Protein AF-A0A2N1P6U1-F1 (afdb_monomer)

Mean predicted aligned error: 7.04 Å

Structure (mmCIF, N/CA/C/O backbone):
data_AF-A0A2N1P6U1-F1
#
_entry.id   AF-A0A2N1P6U1-F1
#
loop_
_atom_site.group_PDB
_atom_site.id
_atom_site.type_symbol
_atom_site.label_atom_id
_atom_site.label_alt_id
_atom_site.label_comp_id
_atom_site.label_asym_id
_atom_site.label_entity_id
_atom_site.label_seq_id
_atom_site.pdbx_PDB_ins_code
_atom_site.Cartn_x
_atom_site.Cartn_y
_atom_site.Cartn_z
_atom_site.occupancy
_atom_site.B_iso_or_equiv
_atom_site.auth_seq_id
_atom_site.auth_comp_id
_atom_site.auth_asym_id
_atom_site.auth_atom_id
_atom_site.pdbx_PDB_model_num
ATOM 1 N N . MET A 1 1 ? -4.885 42.479 1.411 1.00 59.59 1 MET A N 1
ATOM 2 C CA . MET A 1 1 ? -5.568 41.337 0.790 1.00 59.59 1 MET A CA 1
ATOM 3 C C . MET A 1 1 ? -5.624 41.616 -0.694 1.00 59.59 1 MET A C 1
ATOM 5 O O . MET A 1 1 ? -6.176 42.648 -1.066 1.00 59.59 1 MET A O 1
ATOM 9 N N . ASN A 1 2 ? -4.927 40.818 -1.497 1.00 79.81 2 ASN A N 1
ATOM 10 C CA . ASN A 1 2 ? -4.904 41.009 -2.949 1.00 79.81 2 ASN A CA 1
ATOM 11 C C . ASN A 1 2 ? -6.127 40.335 -3.601 1.00 79.81 2 ASN A C 1
ATOM 13 O O . ASN A 1 2 ? -6.896 39.638 -2.936 1.00 79.81 2 ASN A O 1
ATOM 17 N N . ASP A 1 3 ? -6.327 40.580 -4.893 1.00 83.19 3 ASP A N 1
ATOM 18 C CA . ASP A 1 3 ? -7.474 40.043 -5.634 1.00 83.19 3 ASP A CA 1
ATOM 19 C C . ASP A 1 3 ? -7.452 38.503 -5.672 1.00 83.19 3 ASP A C 1
ATOM 21 O O . ASP A 1 3 ? -8.485 37.873 -5.452 1.00 83.19 3 ASP A O 1
ATOM 25 N N . ASP A 1 4 ? -6.261 37.904 -5.770 1.00 78.56 4 ASP A N 1
ATOM 26 C CA . ASP A 1 4 ? -6.061 36.448 -5.762 1.00 78.56 4 ASP A CA 1
ATOM 27 C C . ASP A 1 4 ? -6.477 35.767 -4.439 1.00 78.56 4 ASP A C 1
ATOM 29 O O . ASP A 1 4 ? -6.956 34.630 -4.437 1.00 78.56 4 ASP A O 1
ATOM 33 N N . GLU A 1 5 ? -6.286 36.428 -3.292 1.00 78.12 5 GLU A N 1
ATOM 34 C CA . GLU A 1 5 ? -6.712 35.926 -1.979 1.00 78.12 5 GLU A CA 1
ATOM 35 C C . GLU A 1 5 ? -8.238 35.914 -1.855 1.00 78.12 5 GLU A C 1
ATOM 37 O O . GLU A 1 5 ? -8.798 34.929 -1.365 1.00 78.12 5 GLU A O 1
ATOM 42 N N . ARG A 1 6 ? -8.914 36.956 -2.362 1.00 83.25 6 ARG A N 1
ATOM 43 C CA . ARG A 1 6 ? -10.385 37.016 -2.383 1.00 83.25 6 ARG A CA 1
ATOM 44 C C . ARG A 1 6 ? -10.985 35.935 -3.265 1.00 83.25 6 ARG A C 1
ATOM 46 O O . ARG A 1 6 ? -11.934 35.280 -2.842 1.00 83.25 6 ARG A O 1
ATOM 53 N N . ASP A 1 7 ? -10.426 35.715 -4.450 1.00 83.31 7 ASP A N 1
ATOM 54 C CA . ASP A 1 7 ? -10.941 34.707 -5.379 1.00 83.31 7 ASP A CA 1
ATOM 55 C C . ASP A 1 7 ? -10.784 33.286 -4.814 1.00 83.31 7 ASP A C 1
ATOM 57 O O . ASP A 1 7 ? -11.674 32.444 -4.964 1.00 83.31 7 ASP A O 1
ATOM 61 N N . ARG A 1 8 ? -9.696 33.020 -4.074 1.00 77.38 8 ARG A N 1
ATOM 62 C CA . ARG A 1 8 ? -9.496 31.746 -3.362 1.00 77.38 8 ARG A CA 1
ATOM 63 C C . ARG A 1 8 ? -10.457 31.552 -2.192 1.00 77.38 8 ARG A C 1
ATOM 65 O O . ARG A 1 8 ? -10.938 30.433 -2.000 1.00 77.38 8 ARG A O 1
ATOM 72 N N . GLU A 1 9 ? -10.737 32.591 -1.407 1.00 81.31 9 GLU A N 1
ATOM 73 C CA . GLU A 1 9 ? -11.749 32.525 -0.343 1.00 81.31 9 GLU A CA 1
ATOM 74 C C . GLU A 1 9 ? -13.156 32.334 -0.910 1.00 81.31 9 GLU A C 1
ATOM 76 O O . GLU A 1 9 ? -13.900 31.481 -0.420 1.00 81.31 9 GLU A O 1
ATOM 81 N N . LEU A 1 10 ? -13.497 33.053 -1.983 1.00 82.94 10 LEU A N 1
ATOM 82 C CA . LEU A 1 10 ? -14.782 32.924 -2.659 1.00 82.94 10 LEU A CA 1
ATOM 83 C C . LEU A 1 10 ? -14.963 31.501 -3.201 1.00 82.94 10 LEU A C 1
ATOM 85 O O . LEU A 1 10 ? -15.966 30.857 -2.897 1.00 82.94 10 LEU A O 1
ATOM 89 N N . ALA A 1 11 ? -13.959 30.954 -3.893 1.00 78.25 11 ALA A N 1
ATOM 90 C CA . ALA A 1 11 ? -13.980 29.573 -4.372 1.00 78.25 11 ALA A CA 1
ATOM 91 C C . ALA A 1 11 ? -14.123 28.553 -3.227 1.00 78.25 11 ALA A C 1
ATOM 93 O O . ALA A 1 11 ? -14.931 27.630 -3.325 1.00 78.25 11 ALA A O 1
ATOM 94 N N . ARG A 1 12 ? -13.402 28.734 -2.110 1.00 78.62 12 ARG A N 1
ATOM 95 C CA . ARG A 1 12 ? -13.538 27.874 -0.920 1.00 78.62 12 ARG A CA 1
ATOM 96 C C . ARG A 1 12 ? -14.925 27.952 -0.286 1.00 78.62 12 ARG A C 1
ATOM 98 O O . ARG A 1 12 ? -15.435 26.927 0.154 1.00 78.62 12 ARG A O 1
ATOM 105 N N . SER A 1 13 ? -15.532 29.135 -0.226 1.00 81.19 13 SER A N 1
ATOM 106 C CA . SER A 1 13 ? -16.878 29.305 0.336 1.00 81.19 13 SER A CA 1
ATOM 107 C C . SER A 1 13 ? -17.972 28.687 -0.541 1.00 81.19 13 SER A C 1
ATOM 109 O O . SER A 1 13 ? -18.945 28.159 -0.012 1.00 81.19 13 SER A O 1
ATOM 111 N N . LEU A 1 14 ? -17.793 28.70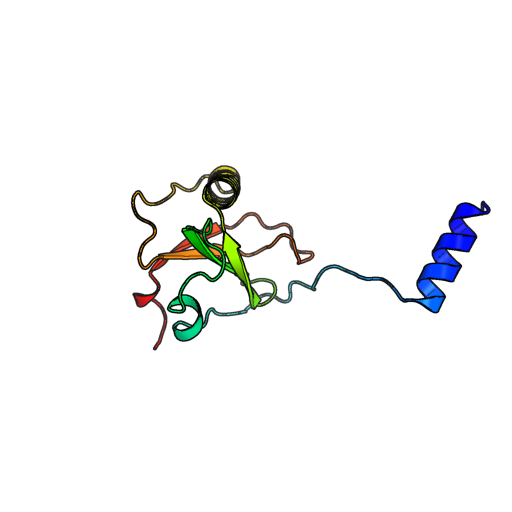8 -1.867 1.00 83.12 14 LEU A N 1
ATOM 112 C CA . LEU A 1 14 ? -18.771 28.194 -2.827 1.00 83.12 14 LEU A CA 1
ATOM 113 C C . LEU A 1 14 ? -18.661 26.681 -3.039 1.00 83.12 14 LEU A C 1
ATOM 115 O O . LEU A 1 14 ? -19.679 26.009 -3.186 1.00 83.12 14 LEU A O 1
ATOM 119 N N . PHE A 1 15 ? -17.440 26.140 -3.055 1.00 81.12 15 PHE A N 1
ATOM 120 C CA . PHE A 1 15 ? -17.184 24.743 -3.430 1.00 81.12 15 PHE A CA 1
ATOM 121 C C . PHE A 1 15 ? -16.624 23.885 -2.289 1.00 81.12 15 PHE A C 1
ATOM 123 O O . PHE A 1 15 ? -16.421 22.682 -2.456 1.00 81.12 15 PHE A O 1
ATOM 130 N N . GLY A 1 16 ? -16.373 24.480 -1.122 1.00 74.44 16 GLY A N 1
ATOM 131 C CA . GLY A 1 16 ? -15.651 23.827 -0.038 1.00 74.44 16 GLY A CA 1
ATOM 132 C C . GLY A 1 16 ? -14.163 23.655 -0.357 1.00 74.44 16 GLY A C 1
ATOM 133 O O . GLY A 1 16 ? -13.607 24.245 -1.284 1.00 74.44 16 GLY A O 1
ATOM 134 N N . SER A 1 17 ? -13.484 22.831 0.437 1.00 72.38 17 SER A N 1
ATOM 135 C CA . SER A 1 17 ? -12.089 22.460 0.197 1.00 72.38 17 SER A CA 1
ATOM 136 C C . SER A 1 17 ? -11.950 20.946 0.139 1.00 72.38 17 SER A C 1
ATOM 138 O O . SER A 1 17 ? -12.316 20.266 1.098 1.00 72.38 17 SER A O 1
ATOM 140 N N . VAL A 1 18 ? -11.361 20.419 -0.937 1.00 68.75 18 VAL A N 1
ATOM 141 C CA . VAL A 1 18 ? -10.951 19.011 -0.996 1.00 68.75 18 VAL A CA 1
ATOM 142 C C . VAL A 1 18 ? -9.673 18.851 -0.173 1.00 68.75 18 VAL A C 1
ATOM 144 O O . VAL A 1 18 ? -8.574 19.177 -0.621 1.00 68.75 18 VAL A O 1
ATOM 147 N N . GLY A 1 19 ? -9.832 18.423 1.078 1.00 73.88 19 GLY A N 1
ATOM 148 C CA . GLY A 1 19 ? -8.725 18.00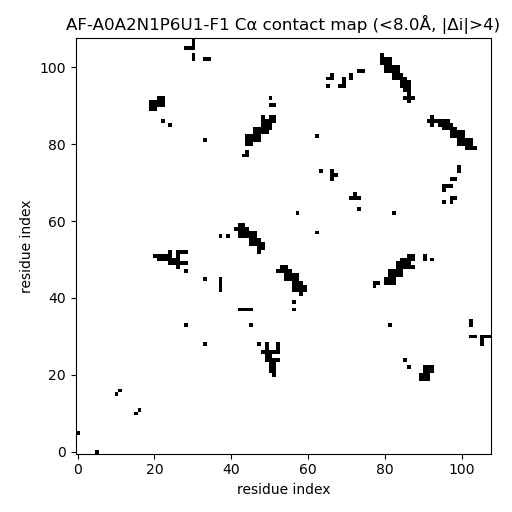7 1.934 1.00 73.88 19 GLY A CA 1
ATOM 149 C C . GLY A 1 19 ? -8.317 16.562 1.655 1.00 73.88 19 GLY A C 1
ATOM 150 O O . GLY A 1 19 ? -9.080 15.785 1.083 1.00 73.88 19 GLY A O 1
ATOM 151 N N . LYS A 1 20 ? -7.113 16.184 2.091 1.00 82.75 20 LYS A N 1
ATOM 152 C CA . LYS A 1 20 ? -6.743 14.768 2.175 1.00 82.75 20 LYS A CA 1
ATOM 153 C C . LYS A 1 20 ? -7.642 14.042 3.177 1.00 82.75 20 LYS A C 1
ATOM 155 O O . LYS A 1 20 ? -8.155 14.659 4.111 1.00 82.75 20 LYS A O 1
ATOM 160 N N . ALA A 1 21 ? -7.791 12.730 3.006 1.00 84.31 21 ALA A N 1
ATOM 161 C CA . ALA A 1 21 ? -8.460 11.900 3.996 1.00 84.31 21 ALA A CA 1
ATOM 162 C C . ALA A 1 21 ? -7.726 12.005 5.340 1.00 84.31 21 ALA A C 1
ATOM 164 O O . ALA A 1 21 ? -6.495 11.967 5.392 1.00 84.31 21 ALA A O 1
ATOM 165 N N . LYS A 1 22 ? -8.480 12.124 6.431 1.00 85.94 22 LYS A N 1
ATOM 166 C CA . LYS A 1 22 ? -7.893 12.147 7.767 1.00 85.94 22 LYS A CA 1
ATOM 167 C C . LYS A 1 22 ? -7.393 10.750 8.125 1.00 85.94 22 LYS A C 1
ATOM 169 O O . LYS A 1 22 ? -8.164 9.793 8.072 1.00 85.94 22 LYS A O 1
ATOM 174 N N . ALA A 1 23 ? -6.127 10.630 8.505 1.00 89.12 23 ALA A N 1
ATOM 175 C CA . ALA A 1 23 ? -5.591 9.404 9.070 1.00 89.12 23 ALA A CA 1
ATOM 176 C C . ALA A 1 23 ? -6.048 9.279 10.532 1.00 89.12 23 ALA A C 1
ATOM 178 O O . ALA A 1 23 ? -5.534 9.952 11.422 1.00 89.12 23 ALA A O 1
ATOM 179 N N . THR A 1 24 ? -7.063 8.453 10.778 1.00 90.62 24 THR A N 1
ATOM 180 C CA . THR A 1 24 ? -7.586 8.184 12.125 1.00 90.62 24 THR A CA 1
ATOM 181 C C . THR A 1 24 ? -6.823 7.075 12.846 1.00 90.62 24 THR A C 1
ATOM 183 O O . THR A 1 24 ? -6.954 6.959 14.060 1.00 90.62 24 THR A O 1
ATOM 186 N N . GLY A 1 25 ? -6.037 6.280 12.113 1.00 89.69 25 GLY A N 1
ATOM 187 C CA . GLY A 1 25 ? -5.329 5.116 12.640 1.00 89.69 25 GLY A CA 1
ATOM 188 C C . GLY A 1 25 ? -6.265 3.958 12.998 1.00 89.69 25 GLY A C 1
ATOM 189 O O . GLY A 1 25 ? -7.490 4.085 12.947 1.00 89.69 25 GLY A O 1
ATOM 190 N N . GLY A 1 26 ? -5.666 2.821 13.362 1.00 86.50 26 GLY A N 1
ATOM 191 C CA . GLY A 1 26 ? -6.379 1.654 13.893 1.00 86.50 26 GLY A CA 1
ATOM 192 C C . GLY A 1 26 ? -7.191 0.855 12.872 1.00 86.50 26 GLY A C 1
ATOM 193 O O . GLY A 1 26 ? -7.952 -0.025 13.268 1.00 86.50 26 GLY A O 1
ATOM 194 N N . HIS A 1 27 ? -7.046 1.135 11.575 1.00 94.19 27 HIS A N 1
ATOM 195 C CA . HIS A 1 27 ? -7.691 0.331 10.539 1.00 94.19 27 HIS A CA 1
ATOM 196 C C . HIS A 1 27 ? -6.947 -0.990 10.352 1.00 94.19 27 HIS A C 1
ATOM 198 O O . HIS A 1 27 ? -5.717 -1.024 10.376 1.00 94.19 27 HIS A O 1
ATOM 204 N N . VAL A 1 28 ? -7.700 -2.068 10.135 1.00 94.62 28 VAL A N 1
ATOM 205 C CA . VAL A 1 28 ? -7.180 -3.431 9.955 1.00 94.62 28 VAL A CA 1
ATOM 206 C C . VAL A 1 28 ? -7.549 -3.917 8.552 1.00 94.62 28 VAL A C 1
ATOM 208 O O . VAL A 1 28 ? -8.673 -3.653 8.107 1.00 94.62 28 VAL A O 1
ATOM 211 N N . PRO A 1 29 ? -6.632 -4.585 7.832 1.00 95.69 29 PRO A N 1
ATOM 212 C CA . PRO A 1 29 ? -6.938 -5.102 6.511 1.00 95.69 29 PRO A CA 1
ATOM 213 C C . PRO A 1 29 ? -7.915 -6.283 6.575 1.00 95.69 29 PRO A C 1
ATOM 215 O O . PRO A 1 29 ? -7.909 -7.085 7.504 1.00 95.69 29 PRO A O 1
ATOM 218 N N . ASP A 1 30 ? -8.732 -6.397 5.539 1.00 95.44 30 ASP A N 1
ATOM 219 C CA . ASP A 1 30 ? -9.674 -7.472 5.276 1.00 95.44 30 ASP A CA 1
ATOM 220 C C . ASP A 1 30 ? -9.009 -8.447 4.305 1.00 95.44 30 ASP A C 1
ATOM 222 O O . ASP A 1 30 ? -8.667 -8.092 3.169 1.00 95.44 30 ASP A O 1
ATOM 226 N N . ARG A 1 31 ? -8.843 -9.689 4.764 1.00 96.00 31 ARG A N 1
ATOM 227 C CA . ARG A 1 31 ? -8.225 -10.768 3.997 1.00 96.00 31 ARG A CA 1
ATOM 228 C C . ARG A 1 31 ? -8.911 -10.979 2.648 1.00 96.00 31 ARG A C 1
ATOM 230 O O . ARG A 1 31 ? -8.229 -11.139 1.639 1.00 96.00 31 ARG A O 1
ATOM 237 N N . ASN A 1 32 ? -10.242 -10.935 2.601 1.00 95.31 32 ASN A N 1
ATOM 238 C CA . ASN A 1 32 ? -10.993 -11.218 1.378 1.00 95.31 32 ASN A CA 1
ATOM 239 C C . ASN A 1 32 ? -10.779 -10.147 0.309 1.00 95.31 32 ASN A C 1
ATOM 241 O O . ASN A 1 32 ? -10.791 -10.470 -0.875 1.00 95.31 32 ASN A O 1
ATOM 245 N N . LYS A 1 33 ? -10.538 -8.893 0.710 1.00 95.12 33 LYS A N 1
ATOM 246 C CA . LYS A 1 33 ? -10.204 -7.809 -0.226 1.00 95.12 33 LYS A CA 1
ATOM 247 C C . LYS A 1 33 ? -8.808 -7.971 -0.811 1.00 95.12 33 LYS A C 1
ATOM 249 O O . LYS A 1 33 ? -8.626 -7.768 -2.002 1.00 95.12 33 LYS A O 1
ATOM 254 N N . LEU A 1 34 ? -7.837 -8.376 0.004 1.00 96.56 34 LEU A N 1
ATOM 255 C CA . LEU A 1 34 ? -6.458 -8.579 -0.451 1.00 96.56 34 LEU A CA 1
ATOM 256 C C . LEU A 1 34 ? -6.293 -9.805 -1.358 1.00 96.56 34 LEU A C 1
ATOM 258 O O . LEU A 1 34 ? -5.350 -9.857 -2.139 1.00 96.56 34 LEU A O 1
ATOM 262 N N . LEU A 1 35 ? -7.205 -10.775 -1.270 1.00 95.62 35 LEU A N 1
ATOM 263 C CA . LEU A 1 35 ? -7.252 -11.929 -2.171 1.00 95.62 35 LEU A CA 1
ATOM 264 C C . LEU A 1 35 ? -7.886 -11.617 -3.532 1.00 95.62 35 LEU A C 1
ATOM 266 O O . LEU A 1 35 ? -7.845 -12.463 -4.427 1.00 95.62 35 LEU A O 1
ATOM 270 N N . GLN A 1 36 ? -8.495 -10.440 -3.704 1.00 95.75 36 GLN A N 1
ATOM 271 C CA . GLN A 1 36 ? -9.036 -10.056 -5.002 1.00 95.75 36 GLN A CA 1
ATOM 272 C C . GLN A 1 36 ? -7.897 -9.845 -6.009 1.00 95.75 36 GLN A C 1
ATOM 274 O O . GLN A 1 36 ? -6.826 -9.358 -5.633 1.00 95.75 36 GLN A O 1
ATOM 279 N N . PRO A 1 37 ? -8.104 -10.189 -7.291 1.00 95.50 37 PRO A N 1
ATOM 280 C CA . PRO A 1 37 ? -7.136 -9.882 -8.333 1.00 95.50 37 PRO A CA 1
ATOM 281 C C . PRO A 1 37 ? -6.840 -8.384 -8.391 1.00 95.50 37 PRO A C 1
ATOM 283 O O . PRO A 1 37 ? -7.716 -7.564 -8.123 1.00 95.50 37 PRO A O 1
ATOM 286 N N . LEU A 1 38 ? -5.618 -8.042 -8.790 1.00 95.75 38 LEU A N 1
ATOM 287 C CA . LEU A 1 38 ? -5.269 -6.663 -9.111 1.00 95.75 38 LEU A CA 1
ATOM 288 C C . LEU A 1 38 ? -6.041 -6.231 -10.366 1.00 95.75 38 LEU A C 1
ATOM 290 O O . LEU A 1 38 ? -6.028 -6.923 -11.386 1.00 95.75 38 LEU A O 1
ATOM 294 N N . GLU A 1 39 ? -6.718 -5.095 -10.285 1.00 95.44 39 GLU A N 1
ATOM 295 C CA . GLU A 1 39 ? -7.512 -4.499 -11.350 1.00 95.44 39 GLU A CA 1
ATOM 296 C C . GLU A 1 39 ? -6.623 -3.868 -12.424 1.00 95.44 39 GLU A C 1
ATOM 298 O O . GLU A 1 39 ? -6.919 -3.972 -13.618 1.00 95.44 39 GLU A O 1
ATOM 303 N N . HIS A 1 40 ? -5.525 -3.208 -12.035 1.00 95.25 40 HIS A N 1
ATOM 304 C CA . HIS A 1 40 ? -4.666 -2.526 -12.994 1.00 95.25 40 HIS A CA 1
ATOM 305 C C . HIS A 1 40 ? -3.533 -3.449 -13.501 1.00 95.25 40 HIS A C 1
ATOM 307 O O . HIS A 1 40 ? -2.727 -3.932 -12.708 1.00 95.25 40 HIS A O 1
ATOM 313 N N . PRO A 1 41 ? -3.341 -3.619 -14.830 1.00 94.00 41 PRO A N 1
ATOM 314 C CA . PRO A 1 41 ? -2.414 -4.616 -15.396 1.00 94.00 41 PRO A CA 1
ATOM 315 C C . PRO A 1 41 ? -0.930 -4.477 -15.024 1.00 94.00 41 PRO A C 1
ATOM 317 O O . PRO A 1 41 ? -0.146 -5.392 -15.243 1.00 94.00 41 PRO A O 1
ATOM 320 N N . LYS A 1 42 ? -0.517 -3.299 -14.547 1.00 95.88 42 LYS A N 1
ATOM 321 C CA . LYS A 1 42 ? 0.868 -3.010 -14.118 1.00 95.88 42 LYS A CA 1
ATOM 322 C C . LYS A 1 42 ? 1.066 -3.067 -12.604 1.00 95.88 42 LYS A C 1
ATOM 324 O O . LYS A 1 42 ? 2.177 -2.833 -12.128 1.00 95.88 42 LYS A O 1
ATOM 329 N N . SER A 1 43 ? -0.009 -3.280 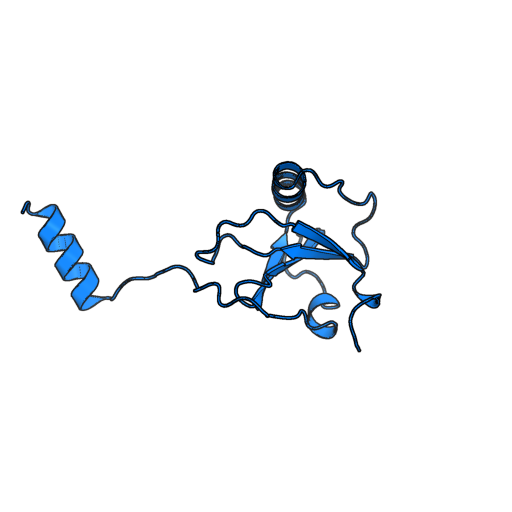-11.856 1.00 96.81 43 SER A N 1
ATOM 330 C CA . SER A 1 43 ? 0.060 -3.462 -10.415 1.00 96.81 43 SER A CA 1
ATOM 331 C C . SER A 1 43 ? 0.723 -4.790 -10.096 1.00 96.81 43 SER A C 1
ATOM 333 O O . SER A 1 43 ? 0.530 -5.771 -10.806 1.00 96.81 43 SER A O 1
ATOM 335 N N . VAL A 1 44 ? 1.510 -4.805 -9.025 1.00 96.81 44 VAL A N 1
ATOM 336 C CA . VAL A 1 44 ? 2.238 -5.995 -8.566 1.00 96.81 44 VAL A CA 1
ATOM 337 C C . VAL A 1 44 ? 1.838 -6.418 -7.157 1.00 96.81 44 VAL A C 1
ATOM 339 O O . VAL A 1 44 ? 2.110 -7.544 -6.766 1.00 96.81 44 VAL A O 1
ATOM 342 N N . ILE A 1 45 ? 1.209 -5.528 -6.381 1.00 97.31 45 ILE A N 1
ATOM 343 C CA . ILE A 1 45 ? 0.814 -5.814 -5.002 1.00 97.31 45 ILE A CA 1
ATOM 344 C C . ILE A 1 45 ? -0.313 -4.887 -4.534 1.00 97.31 45 ILE A C 1
ATOM 346 O O . ILE A 1 45 ? -0.388 -3.717 -4.931 1.00 97.31 45 ILE A O 1
ATOM 350 N N . HIS A 1 46 ? -1.156 -5.400 -3.639 1.00 97.56 46 HIS A N 1
ATOM 351 C CA . HIS A 1 46 ? -2.083 -4.596 -2.848 1.00 97.56 46 HIS A CA 1
ATOM 352 C C . HIS A 1 46 ? -1.358 -3.879 -1.712 1.00 97.56 46 HIS A C 1
ATOM 354 O O . HIS A 1 46 ? -0.472 -4.424 -1.057 1.00 97.56 46 HIS A O 1
ATOM 360 N N . SER A 1 47 ? -1.776 -2.655 -1.425 1.00 96.31 47 SER A N 1
ATOM 361 C CA . SER A 1 47 ? -1.298 -1.855 -0.310 1.00 96.31 47 SER A CA 1
ATOM 362 C C . SER A 1 47 ? -2.458 -1.415 0.561 1.00 96.31 47 SER A C 1
ATOM 364 O O . SER A 1 47 ? -3.440 -0.878 0.056 1.00 96.31 47 SER A O 1
ATOM 366 N N . PHE A 1 48 ? -2.325 -1.598 1.869 1.00 96.81 48 PHE A N 1
ATOM 367 C CA . PHE A 1 48 ? -3.328 -1.190 2.841 1.00 96.81 48 PHE A CA 1
ATOM 368 C C . PHE A 1 48 ? -2.787 -0.095 3.757 1.00 96.81 48 PHE A C 1
ATOM 370 O O . PHE A 1 48 ? -1.718 -0.245 4.346 1.00 96.81 48 PHE A O 1
ATOM 377 N N . CYS A 1 49 ? -3.535 1.000 3.890 1.00 95.38 49 CYS A N 1
ATOM 378 C CA . CYS A 1 49 ? -3.188 2.102 4.778 1.00 95.38 49 CYS A CA 1
ATOM 379 C C . CYS A 1 49 ? -3.899 1.969 6.130 1.00 95.38 49 CYS A C 1
ATOM 381 O O . CYS A 1 49 ? -5.093 2.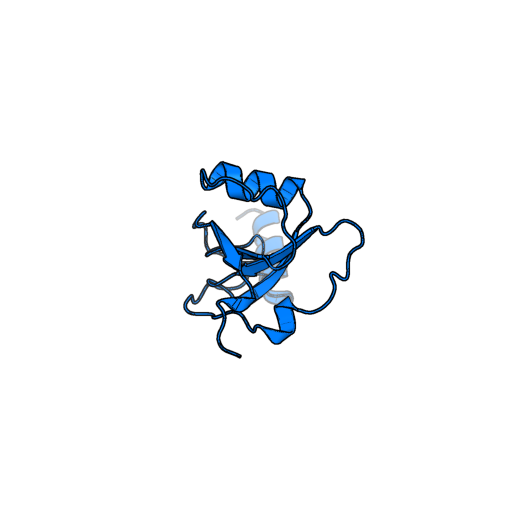249 6.217 1.00 95.38 49 CYS A O 1
ATOM 383 N N . THR A 1 50 ? -3.177 1.643 7.202 1.00 95.00 50 THR A N 1
ATOM 384 C CA . THR A 1 50 ? -3.735 1.556 8.568 1.00 95.00 50 THR A CA 1
ATOM 385 C C . THR A 1 50 ? -4.155 2.924 9.116 1.00 95.00 50 THR A C 1
ATOM 387 O O . THR A 1 50 ? -4.976 3.005 10.031 1.00 95.00 50 THR A O 1
ATOM 390 N N . GLY A 1 51 ? -3.644 4.013 8.526 1.00 93.81 51 GLY A N 1
ATOM 391 C CA . GLY A 1 51 ? -4.020 5.385 8.850 1.00 93.81 51 GLY A CA 1
ATOM 392 C C . GLY A 1 51 ? -5.437 5.745 8.405 1.00 93.81 51 GLY A C 1
ATOM 393 O O . GLY A 1 51 ? -6.205 6.280 9.198 1.00 93.81 51 GLY A O 1
ATOM 394 N N . CYS A 1 52 ? -5.807 5.457 7.154 1.00 93.62 52 CYS A N 1
ATOM 395 C CA . CYS A 1 52 ? -7.100 5.877 6.580 1.00 93.62 52 CYS A CA 1
ATOM 396 C C . CYS A 1 52 ? -8.001 4.733 6.087 1.00 93.62 52 CYS A C 1
ATOM 398 O O . CYS A 1 52 ? -9.099 4.998 5.606 1.00 93.62 52 CYS A O 1
ATOM 400 N N . GLY A 1 53 ? -7.550 3.481 6.178 1.00 94.69 53 GLY A N 1
ATOM 401 C CA . GLY A 1 53 ? -8.306 2.283 5.800 1.00 94.69 53 GLY A CA 1
ATOM 402 C C . GLY A 1 53 ? -8.403 2.020 4.294 1.00 94.69 53 GLY A C 1
ATOM 403 O O . GLY A 1 53 ? -9.146 1.132 3.876 1.00 94.69 53 GLY A O 1
ATOM 404 N N . LEU A 1 54 ? -7.690 2.786 3.463 1.00 94.94 54 LEU A N 1
ATOM 405 C CA . LEU A 1 54 ? -7.746 2.642 2.008 1.00 94.94 54 LEU A CA 1
ATOM 406 C C . LEU A 1 54 ? -6.857 1.510 1.494 1.00 94.94 54 LEU A C 1
ATOM 408 O O . LEU A 1 54 ? -5.731 1.320 1.962 1.00 94.94 54 LEU A O 1
ATOM 412 N N . TYR A 1 55 ? -7.367 0.842 0.461 1.00 95.69 55 TYR A N 1
ATOM 413 C CA . TYR A 1 55 ? -6.638 -0.108 -0.369 1.00 95.69 55 TYR A CA 1
ATOM 414 C C . TYR A 1 55 ? -6.179 0.605 -1.629 1.00 95.69 55 TYR A C 1
ATOM 416 O O . TYR A 1 55 ? -6.942 1.345 -2.249 1.00 95.69 55 TYR A O 1
ATOM 424 N N . LEU A 1 56 ? -4.921 0.401 -1.985 1.00 94.69 56 LEU A N 1
ATOM 425 C CA . LEU A 1 56 ? -4.312 0.939 -3.187 1.00 94.69 56 LEU A CA 1
ATOM 426 C C . LEU A 1 56 ? -3.533 -0.168 -3.859 1.00 94.69 56 LEU A C 1
ATOM 428 O O . LEU A 1 56 ? -2.817 -0.908 -3.195 1.00 94.69 56 LEU A O 1
ATOM 432 N N . GLU A 1 57 ? -3.574 -0.218 -5.175 1.00 96.31 57 GLU A N 1
ATOM 433 C CA . GLU A 1 57 ? -2.639 -1.053 -5.909 1.00 96.31 57 GLU A CA 1
ATOM 434 C C . GLU A 1 57 ? -1.333 -0.305 -6.143 1.00 96.31 57 GLU A C 1
ATOM 436 O O . GLU A 1 57 ? -1.303 0.923 -6.296 1.00 96.31 57 GLU A O 1
ATOM 441 N N . ARG A 1 58 ? -0.227 -1.046 -6.148 1.00 95.25 58 ARG A N 1
ATOM 442 C CA . ARG A 1 58 ? 1.104 -0.477 -6.339 1.00 95.25 58 ARG A CA 1
ATOM 443 C C . ARG A 1 58 ? 1.778 -1.084 -7.547 1.00 95.25 58 ARG A C 1
ATOM 445 O O . ARG A 1 58 ? 1.785 -2.297 -7.733 1.00 95.25 58 ARG A O 1
ATOM 452 N N . PHE A 1 59 ? 2.401 -0.214 -8.332 1.00 96.44 59 PHE A N 1
ATOM 453 C CA . PHE A 1 59 ? 3.400 -0.603 -9.321 1.00 96.44 59 PHE A CA 1
ATOM 454 C C . PHE A 1 59 ? 4.727 -0.870 -8.616 1.00 96.44 59 PHE A C 1
ATOM 456 O O . PHE A 1 59 ? 4.971 -0.285 -7.555 1.00 96.44 59 PHE A O 1
ATOM 463 N N . MET A 1 60 ? 5.596 -1.672 -9.238 1.00 95.56 60 MET A N 1
ATOM 464 C CA . MET A 1 60 ? 6.896 -2.039 -8.665 1.00 95.56 60 MET A CA 1
ATOM 465 C C . MET A 1 60 ? 7.692 -0.811 -8.204 1.00 95.56 60 MET A C 1
ATOM 467 O O . MET A 1 60 ? 8.006 -0.712 -7.026 1.00 95.56 60 MET A O 1
ATOM 471 N N . ILE A 1 61 ? 7.849 0.196 -9.072 1.00 94.94 61 ILE A N 1
ATOM 472 C CA . ILE A 1 61 ? 8.557 1.445 -8.739 1.00 94.94 61 ILE A CA 1
ATOM 473 C C . ILE A 1 61 ? 8.000 2.135 -7.484 1.00 94.94 61 ILE A C 1
ATOM 475 O O . ILE A 1 61 ? 8.740 2.604 -6.633 1.00 94.94 61 ILE A O 1
ATOM 479 N N . SER A 1 62 ? 6.675 2.145 -7.315 1.00 92.81 62 SER A N 1
ATOM 480 C CA . SER A 1 62 ? 6.046 2.789 -6.158 1.00 92.81 62 SER A CA 1
ATOM 481 C C . SER A 1 62 ? 6.177 1.974 -4.870 1.00 92.81 62 SER A C 1
ATOM 483 O O . SER A 1 62 ? 6.158 2.553 -3.784 1.00 92.81 62 SER A O 1
ATOM 485 N N . ALA A 1 63 ? 6.274 0.646 -4.982 1.00 93.12 63 ALA A N 1
ATOM 486 C CA . ALA A 1 63 ? 6.562 -0.232 -3.855 1.00 93.12 63 ALA A CA 1
ATOM 487 C C . ALA A 1 63 ? 8.039 -0.108 -3.450 1.00 93.12 63 ALA A C 1
ATOM 489 O O . ALA A 1 63 ? 8.328 0.011 -2.263 1.00 93.12 63 ALA A O 1
ATOM 490 N N . GLU A 1 64 ? 8.946 -0.029 -4.428 1.00 94.62 64 GLU A N 1
ATOM 491 C CA . GLU A 1 64 ? 10.381 0.203 -4.239 1.00 94.62 64 GLU A CA 1
ATOM 492 C C . GLU A 1 64 ? 10.672 1.535 -3.561 1.00 94.62 64 GLU A C 1
ATOM 494 O O . GLU A 1 64 ? 11.364 1.557 -2.546 1.00 94.62 64 GLU A O 1
ATOM 499 N N . ASP A 1 65 ? 10.083 2.630 -4.041 1.00 92.19 65 ASP A N 1
ATOM 500 C CA . ASP A 1 65 ? 10.255 3.954 -3.437 1.00 92.19 65 ASP A CA 1
ATOM 501 C C . ASP A 1 65 ? 9.835 3.962 -1.959 1.00 92.19 65 ASP A C 1
ATOM 503 O O . ASP A 1 65 ? 10.490 4.557 -1.102 1.00 92.19 65 ASP A O 1
ATOM 507 N N . ARG A 1 66 ? 8.723 3.285 -1.647 1.00 90.88 66 ARG A N 1
ATOM 508 C CA . ARG A 1 66 ? 8.176 3.189 -0.288 1.00 90.88 66 ARG A CA 1
ATOM 509 C C . ARG A 1 66 ? 9.044 2.318 0.608 1.00 90.88 66 ARG A C 1
ATOM 511 O O . ARG A 1 66 ? 9.356 2.730 1.722 1.00 90.88 66 ARG A O 1
ATOM 518 N N . ALA A 1 67 ? 9.449 1.154 0.115 1.00 92.44 67 ALA A N 1
ATOM 519 C CA . ALA A 1 67 ? 10.327 0.247 0.832 1.00 92.44 67 ALA A CA 1
ATOM 520 C C . ALA A 1 67 ? 11.703 0.884 1.092 1.00 92.44 67 ALA A C 1
ATOM 522 O O . ALA A 1 67 ? 12.206 0.848 2.213 1.00 92.44 67 ALA A O 1
ATOM 523 N N . GLY A 1 68 ? 12.267 1.563 0.091 1.00 92.56 68 GLY A N 1
ATOM 524 C CA . GLY A 1 68 ? 13.522 2.302 0.205 1.00 92.56 68 GLY A CA 1
ATOM 525 C C . GLY A 1 68 ? 13.444 3.442 1.220 1.00 92.56 68 GLY A C 1
ATOM 526 O O . GLY A 1 68 ? 14.329 3.569 2.062 1.00 92.56 68 GLY A O 1
ATOM 527 N N . ALA A 1 69 ? 12.358 4.224 1.214 1.00 88.94 69 ALA A N 1
ATOM 528 C CA . ALA A 1 69 ? 12.140 5.279 2.207 1.00 88.94 69 ALA A CA 1
ATOM 529 C C . ALA A 1 69 ? 12.003 4.739 3.643 1.00 88.94 69 ALA A C 1
ATOM 531 O O . ALA A 1 69 ? 12.417 5.408 4.589 1.00 88.94 69 ALA A O 1
ATOM 532 N N . ALA A 1 70 ? 11.448 3.534 3.801 1.00 89.44 70 ALA A N 1
ATOM 533 C CA . ALA A 1 70 ? 11.326 2.834 5.081 1.00 89.44 70 ALA A CA 1
ATOM 534 C C . ALA A 1 70 ? 12.569 1.996 5.447 1.00 89.44 70 ALA A C 1
ATOM 536 O O . ALA A 1 70 ? 12.619 1.423 6.534 1.00 89.44 70 ALA A O 1
ATOM 537 N N . ASN A 1 71 ? 13.567 1.920 4.557 1.00 91.75 71 ASN A N 1
ATOM 538 C CA . ASN A 1 71 ? 14.748 1.065 4.675 1.00 91.75 71 ASN A CA 1
ATOM 539 C C . ASN A 1 71 ? 14.409 -0.417 4.948 1.00 91.75 71 ASN A C 1
ATOM 541 O O . ASN A 1 71 ? 15.036 -1.073 5.783 1.00 91.75 71 ASN A O 1
ATOM 545 N N . ILE A 1 72 ? 13.400 -0.938 4.247 1.00 92.06 72 ILE A N 1
ATOM 546 C CA . ILE A 1 72 ? 12.986 -2.344 4.308 1.00 92.06 72 ILE A CA 1
ATOM 547 C C . ILE A 1 72 ? 13.311 -3.051 2.985 1.00 92.06 72 ILE A C 1
ATOM 549 O O . ILE A 1 72 ? 13.165 -2.455 1.914 1.00 92.06 72 ILE A O 1
ATOM 553 N N . PRO A 1 73 ? 13.725 -4.327 3.021 1.00 92.56 73 PRO A N 1
ATOM 554 C CA . PRO A 1 73 ? 13.890 -5.112 1.809 1.00 92.56 73 PRO A CA 1
ATOM 555 C C . PRO A 1 73 ? 12.528 -5.466 1.205 1.00 92.56 73 PRO A C 1
ATOM 557 O O . PRO A 1 73 ? 11.550 -5.703 1.919 1.00 92.56 73 PRO A O 1
ATOM 560 N N . ILE A 1 74 ? 12.486 -5.544 -0.121 1.00 94.38 74 ILE A N 1
ATOM 561 C CA . ILE A 1 74 ? 11.333 -6.059 -0.860 1.00 94.38 74 ILE A CA 1
ATOM 562 C C . ILE A 1 74 ? 11.512 -7.573 -1.009 1.00 94.38 74 ILE A C 1
ATOM 564 O O . ILE A 1 74 ? 12.619 -8.009 -1.325 1.00 94.38 74 IL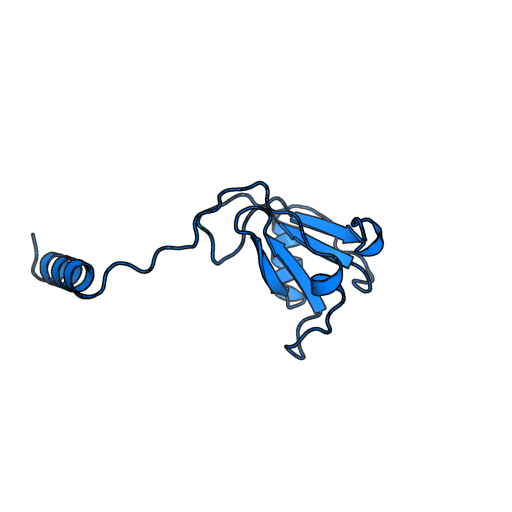E A O 1
ATOM 568 N N . PRO A 1 75 ? 10.466 -8.384 -0.781 1.00 94.00 75 PRO A N 1
ATOM 569 C CA . PRO A 1 75 ? 10.520 -9.813 -1.067 1.00 94.00 75 PRO A CA 1
ATOM 570 C C . PRO A 1 75 ? 10.808 -10.099 -2.549 1.00 94.00 75 PRO A C 1
ATOM 572 O O . PRO A 1 75 ? 10.249 -9.440 -3.422 1.00 94.00 75 PRO A O 1
ATOM 575 N N . ASP A 1 76 ? 11.595 -11.141 -2.835 1.00 92.00 76 ASP A N 1
ATOM 576 C CA . ASP A 1 76 ? 11.885 -11.577 -4.215 1.00 92.00 76 ASP A CA 1
ATOM 577 C C . ASP A 1 76 ? 10.619 -12.010 -4.982 1.00 92.00 76 ASP A C 1
ATOM 579 O O . ASP A 1 76 ? 10.574 -11.948 -6.210 1.00 92.00 76 ASP A O 1
ATOM 583 N N . ASN A 1 77 ? 9.587 -12.452 -4.252 1.00 93.06 77 ASN A N 1
ATOM 584 C CA . ASN A 1 77 ? 8.254 -12.736 -4.773 1.00 93.06 77 ASN A CA 1
ATOM 585 C C . ASN A 1 77 ? 7.191 -12.040 -3.907 1.00 93.06 77 ASN A C 1
ATOM 587 O O . ASN A 1 77 ? 7.182 -12.200 -2.685 1.00 93.06 77 ASN A O 1
ATOM 591 N N . LEU A 1 78 ? 6.289 -11.297 -4.551 1.00 94.94 78 LEU A N 1
ATOM 592 C CA . LEU A 1 78 ? 5.188 -10.575 -3.910 1.00 94.94 78 LEU A CA 1
ATOM 593 C C . LEU A 1 78 ? 3.884 -11.389 -3.847 1.00 94.94 78 LEU A C 1
ATOM 595 O O . LEU A 1 78 ? 2.929 -10.953 -3.203 1.00 94.94 78 LEU A O 1
ATOM 599 N N . ASP A 1 79 ? 3.833 -12.572 -4.464 1.00 93.44 79 ASP A N 1
ATOM 600 C CA . ASP A 1 79 ? 2.662 -13.448 -4.426 1.00 93.44 79 ASP A CA 1
ATOM 601 C C . ASP A 1 79 ? 2.294 -13.822 -2.982 1.00 93.44 79 ASP A C 1
ATOM 603 O O . ASP A 1 79 ? 3.118 -14.314 -2.208 1.00 93.44 79 ASP A O 1
ATOM 607 N N . GLY A 1 80 ? 1.032 -13.598 -2.612 1.00 94.62 80 GLY A N 1
ATOM 608 C CA . GLY A 1 80 ? 0.532 -13.869 -1.260 1.00 94.62 80 GLY A CA 1
ATOM 609 C C . GLY A 1 80 ? 0.961 -12.844 -0.202 1.00 94.62 80 GLY A C 1
ATOM 610 O O . GLY A 1 80 ? 0.615 -13.007 0.970 1.00 94.62 80 GLY A O 1
ATOM 611 N N . TYR A 1 81 ? 1.673 -11.784 -0.593 1.00 97.50 81 TYR A N 1
ATOM 612 C CA . TYR A 1 81 ? 2.001 -10.651 0.268 1.00 97.50 81 TYR A CA 1
ATOM 613 C C . TYR A 1 81 ? 1.090 -9.450 -0.007 1.00 97.50 81 TYR A C 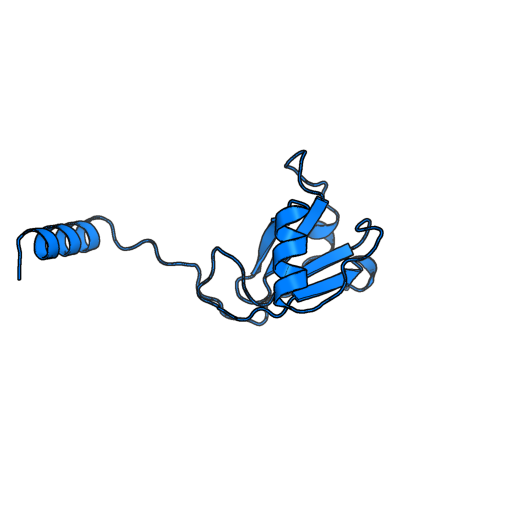1
ATOM 615 O O . TYR A 1 81 ? 0.547 -9.272 -1.096 1.00 97.50 81 TYR A O 1
ATOM 623 N N . TYR A 1 82 ? 0.968 -8.580 0.991 1.00 97.44 82 TYR A N 1
ATOM 624 C CA . TYR A 1 82 ? 0.465 -7.221 0.834 1.00 97.44 82 TYR A CA 1
ATOM 625 C C . TYR A 1 82 ? 1.414 -6.229 1.513 1.00 97.44 82 TYR A C 1
ATOM 627 O O . TYR A 1 82 ? 2.172 -6.582 2.422 1.00 97.44 82 TYR A O 1
ATOM 635 N N . MET A 1 83 ? 1.378 -4.975 1.064 1.00 96.56 83 MET A N 1
ATOM 636 C CA . MET A 1 83 ? 2.157 -3.885 1.646 1.00 96.56 83 MET A CA 1
ATOM 637 C C . MET A 1 83 ? 1.300 -3.089 2.635 1.00 96.56 83 MET A C 1
ATOM 639 O O . MET A 1 83 ? 0.432 -2.308 2.240 1.00 96.56 83 MET A O 1
ATOM 643 N N . GLU A 1 84 ? 1.554 -3.242 3.925 1.00 95.94 84 GLU A N 1
ATOM 644 C CA . GLU A 1 84 ? 0.922 -2.424 4.955 1.00 95.94 84 GLU A CA 1
ATOM 645 C C . GLU A 1 84 ? 1.699 -1.122 5.141 1.00 95.94 84 GLU A C 1
ATOM 647 O O . GLU A 1 84 ? 2.928 -1.126 5.149 1.00 95.94 84 GLU A O 1
ATOM 652 N N . THR A 1 85 ? 0.988 -0.008 5.278 1.00 93.62 85 THR A N 1
ATOM 653 C CA . THR A 1 85 ? 1.581 1.311 5.510 1.00 93.62 85 THR A CA 1
ATOM 654 C C . THR A 1 85 ? 0.765 2.105 6.518 1.00 93.62 85 THR A C 1
ATOM 656 O O . THR A 1 85 ? -0.460 1.998 6.545 1.00 93.62 85 THR A O 1
ATOM 659 N N . GLU A 1 86 ? 1.407 2.955 7.312 1.00 91.94 86 GLU A N 1
ATOM 660 C CA . GLU A 1 86 ? 0.695 3.890 8.196 1.00 91.94 86 GLU A CA 1
ATOM 661 C C . GLU A 1 86 ? 0.166 5.125 7.458 1.00 91.94 86 GLU A C 1
ATOM 663 O O . GLU A 1 86 ? -0.821 5.741 7.873 1.00 91.94 86 GLU A O 1
ATOM 668 N N . SER A 1 87 ? 0.785 5.476 6.327 1.00 90.94 87 SER A N 1
ATOM 669 C CA . SER A 1 87 ? 0.368 6.605 5.495 1.00 90.94 87 SER A CA 1
ATOM 670 C C . SER A 1 87 ? 0.277 6.256 4.011 1.00 90.94 87 SER A C 1
ATOM 672 O O . SER A 1 87 ? 1.028 5.445 3.467 1.00 90.94 87 SER A O 1
ATOM 674 N N . CYS A 1 88 ? -0.640 6.912 3.303 1.00 90.19 88 CYS A N 1
ATOM 675 C CA . CYS A 1 88 ? -0.755 6.827 1.852 1.00 90.19 88 CYS A CA 1
ATOM 676 C C . CYS A 1 88 ? -0.772 8.225 1.224 1.00 90.19 88 CYS A C 1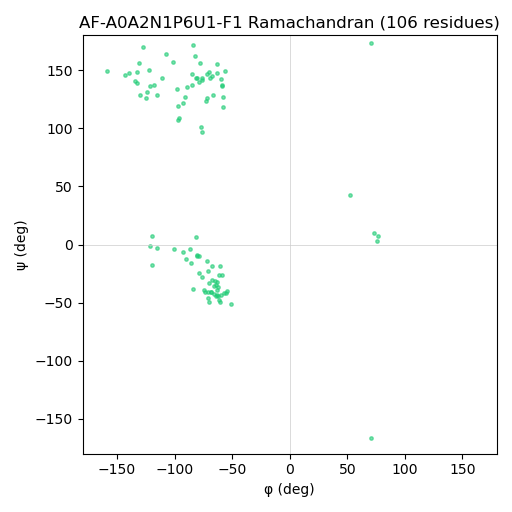
ATOM 678 O O . CYS A 1 88 ? -0.909 9.236 1.909 1.00 90.19 88 CYS A O 1
ATOM 680 N N . SER A 1 89 ? -0.659 8.303 -0.103 1.00 86.44 89 SER A N 1
ATOM 681 C CA . SER A 1 89 ? -0.693 9.577 -0.838 1.00 86.44 89 SER A CA 1
ATOM 682 C C . SER A 1 89 ? -1.990 10.367 -0.621 1.00 86.44 89 SER A C 1
ATOM 684 O O . SER A 1 89 ? -1.969 11.598 -0.709 1.00 86.44 89 SER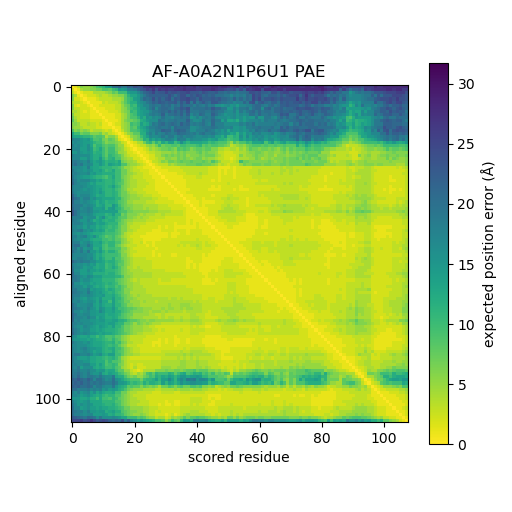 A O 1
ATOM 686 N N . LEU A 1 90 ? -3.084 9.669 -0.301 1.00 88.69 90 LEU A N 1
ATOM 687 C CA . LEU A 1 90 ? -4.432 10.217 -0.170 1.00 88.69 90 LEU A CA 1
ATOM 688 C C . LEU A 1 90 ? -4.777 10.696 1.246 1.00 88.69 90 LEU A C 1
ATOM 690 O O . LEU A 1 90 ? -5.769 11.408 1.396 1.00 88.69 90 LEU A O 1
ATOM 694 N N . CYS A 1 91 ? -3.977 10.355 2.263 1.00 89.88 91 CYS A N 1
ATOM 695 C CA . CYS A 1 91 ? -4.209 10.802 3.636 1.00 89.88 91 CYS A CA 1
ATOM 696 C C . CYS A 1 91 ? -3.203 11.859 4.109 1.00 89.88 91 CYS A C 1
ATOM 698 O O . CYS A 1 91 ? -2.160 12.085 3.489 1.00 89.88 91 CYS A O 1
ATOM 700 N N . ASP A 1 92 ? -3.542 12.537 5.200 1.00 85.19 92 ASP A N 1
ATOM 701 C CA . ASP A 1 92 ? -2.741 13.597 5.821 1.00 85.19 92 ASP A CA 1
ATOM 702 C C . ASP A 1 92 ? -1.586 13.095 6.711 1.00 85.19 92 ASP A C 1
ATOM 704 O O . ASP A 1 92 ? -0.716 13.894 7.064 1.00 85.19 92 ASP A O 1
ATOM 708 N N . SER A 1 93 ? -1.521 11.790 7.008 1.00 80.94 93 SER A N 1
ATOM 709 C CA . SER A 1 93 ? -0.372 11.174 7.690 1.00 80.94 93 SER A CA 1
ATOM 710 C C . SER A 1 93 ? 0.917 11.279 6.862 1.00 80.94 93 SER A C 1
ATOM 712 O O . SER A 1 93 ? 0.895 11.253 5.627 1.00 80.94 93 SER A O 1
ATOM 714 N N . ARG A 1 94 ? 2.053 11.395 7.560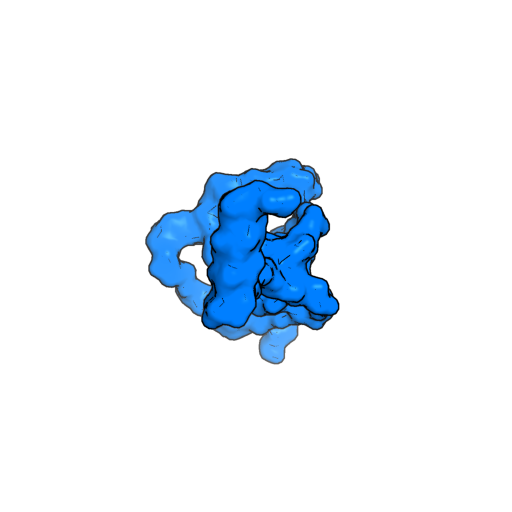 1.00 76.94 94 ARG A N 1
ATOM 715 C CA . ARG A 1 94 ? 3.406 11.472 6.983 1.00 76.94 94 ARG A CA 1
ATOM 716 C C . ARG A 1 94 ? 4.326 10.342 7.442 1.00 76.94 94 ARG A C 1
ATOM 718 O O . ARG A 1 94 ? 5.515 10.402 7.146 1.00 76.94 94 ARG A O 1
ATOM 725 N N . ASP A 1 95 ? 3.800 9.353 8.160 1.00 73.31 95 ASP A N 1
ATOM 726 C CA . ASP A 1 95 ? 4.624 8.270 8.688 1.00 73.31 95 ASP A CA 1
ATOM 727 C C . ASP A 1 95 ? 5.070 7.320 7.558 1.00 73.31 95 ASP A C 1
ATOM 729 O O . ASP A 1 95 ? 4.217 6.837 6.799 1.00 73.31 95 ASP A O 1
ATOM 733 N N . PRO A 1 96 ? 6.383 7.094 7.372 1.00 68.94 96 PRO A N 1
ATOM 734 C CA . PRO A 1 96 ? 6.903 6.215 6.339 1.00 68.94 96 PRO A CA 1
ATOM 735 C C . PRO A 1 96 ? 6.866 4.731 6.721 1.00 68.94 96 PRO A C 1
ATOM 737 O O . PRO A 1 96 ? 7.422 3.942 5.963 1.00 68.94 96 PRO A O 1
ATOM 740 N N . LEU A 1 97 ? 6.271 4.328 7.852 1.00 85.19 97 LEU A N 1
ATOM 741 C CA . LEU A 1 97 ? 6.232 2.918 8.227 1.00 85.19 97 LEU A CA 1
ATOM 742 C C . LEU A 1 97 ? 5.545 2.091 7.140 1.00 85.19 97 LEU A C 1
ATOM 744 O O . LEU A 1 97 ? 4.370 2.291 6.827 1.00 85.19 97 LEU A O 1
ATOM 748 N N . VAL A 1 98 ? 6.314 1.166 6.571 1.00 91.75 98 VAL A N 1
ATOM 749 C CA . VAL A 1 98 ? 5.894 0.214 5.549 1.00 91.75 98 VAL A CA 1
ATOM 750 C C . VAL A 1 98 ? 6.388 -1.160 5.977 1.00 91.75 98 VAL A C 1
ATOM 752 O O . VAL A 1 98 ? 7.508 -1.298 6.465 1.00 91.75 98 VAL A O 1
ATOM 755 N N . VAL A 1 99 ? 5.562 -2.183 5.796 1.00 95.19 99 VAL A N 1
ATOM 756 C CA . VAL A 1 99 ? 5.950 -3.581 6.001 1.00 95.19 99 VAL A CA 1
ATOM 757 C C . VAL A 1 99 ? 5.283 -4.469 4.957 1.00 95.19 99 VAL A C 1
ATOM 759 O O . VAL A 1 99 ? 4.142 -4.237 4.559 1.00 95.19 99 VAL A O 1
ATOM 762 N N . PHE A 1 100 ? 5.986 -5.516 4.532 1.00 96.44 100 PHE A N 1
ATOM 763 C CA . PHE A 1 100 ? 5.406 -6.581 3.720 1.00 96.44 100 PHE A CA 1
ATOM 764 C C . PHE A 1 100 ? 4.924 -7.696 4.643 1.00 96.44 100 PHE A C 1
ATOM 766 O O . PHE A 1 100 ? 5.707 -8.256 5.411 1.00 96.44 100 PHE A O 1
ATOM 773 N N . LYS A 1 101 ? 3.633 -8.013 4.577 1.00 96.69 101 LYS A N 1
ATOM 774 C CA . LYS A 1 101 ? 2.986 -9.039 5.404 1.00 96.69 101 LYS A CA 1
ATOM 775 C C . LYS A 1 101 ? 2.338 -10.091 4.519 1.00 96.69 101 LYS A C 1
ATOM 777 O O . LYS A 1 101 ? 1.908 -9.777 3.410 1.00 96.69 101 LYS A O 1
ATOM 782 N N . LYS A 1 102 ? 2.258 -11.331 4.999 1.00 96.62 102 LYS A N 1
ATOM 783 C CA . LYS A 1 102 ? 1.543 -12.389 4.280 1.00 96.62 102 LYS A CA 1
ATOM 784 C C . LYS A 1 102 ? 0.047 -12.233 4.503 1.00 96.62 102 LYS A C 1
ATOM 786 O O . LYS A 1 102 ? -0.398 -11.957 5.614 1.00 96.62 102 LYS A O 1
ATOM 791 N N . ILE A 1 103 ? -0.730 -12.448 3.450 1.00 96.50 103 ILE A N 1
ATOM 792 C CA . ILE A 1 103 ? -2.196 -12.408 3.518 1.00 96.50 103 ILE A CA 1
ATOM 793 C C . ILE A 1 103 ? -2.727 -13.541 4.414 1.00 96.50 103 ILE A C 1
ATOM 795 O O . ILE A 1 103 ? -3.732 -13.370 5.097 1.00 96.50 103 ILE A O 1
ATOM 799 N N . ASP A 1 104 ? -2.029 -14.678 4.465 1.00 94.94 104 ASP A N 1
ATOM 800 C CA . ASP A 1 104 ? -2.399 -15.829 5.302 1.00 94.94 104 ASP A CA 1
ATOM 801 C C . ASP A 1 104 ? -2.183 -15.614 6.806 1.00 94.94 104 ASP A C 1
ATOM 803 O O . ASP A 1 104 ? -2.733 -16.369 7.604 1.00 94.94 104 ASP A O 1
ATOM 807 N N . ASP A 1 105 ? -1.444 -14.573 7.202 1.00 94.75 105 ASP A N 1
ATOM 808 C CA . ASP A 1 105 ? -1.289 -14.203 8.614 1.00 94.75 105 ASP A CA 1
ATOM 809 C C . ASP A 1 105 ? -2.498 -13.396 9.134 1.00 94.75 105 ASP A C 1
ATOM 811 O O . ASP A 1 105 ? -2.601 -13.127 10.333 1.00 94.75 105 ASP A O 1
ATOM 815 N N . LEU A 1 106 ? -3.415 -12.982 8.247 1.00 92.62 106 LEU A N 1
ATOM 816 C CA . LEU A 1 106 ? -4.630 -12.264 8.625 1.00 92.62 106 LEU A CA 1
ATOM 817 C C . LEU A 1 106 ? -5.716 -13.227 9.121 1.00 92.62 106 LEU A C 1
ATOM 819 O O . LEU A 1 106 ? -5.875 -14.314 8.558 1.00 92.62 106 LEU A O 1
ATOM 823 N N . PRO A 1 107 ? -6.512 -12.826 10.132 1.00 84.81 107 PRO A N 1
ATOM 824 C CA . PRO A 1 107 ? -7.665 -13.611 10.553 1.00 84.81 107 PRO A CA 1
ATOM 825 C C . PRO A 1 107 ? -8.641 -13.786 9.380 1.00 84.81 107 PRO A C 1
ATOM 827 O O . PRO A 1 107 ? -8.882 -12.848 8.614 1.00 84.81 107 PRO A O 1
ATOM 830 N N . GLY A 1 108 ? -9.150 -15.011 9.235 1.00 73.19 108 GLY A N 1
ATOM 831 C CA . GLY A 1 108 ? -10.147 -15.387 8.228 1.00 73.19 108 GLY A CA 1
ATOM 832 C C . GLY A 1 108 ? -11.568 -15.016 8.617 1.00 73.19 108 GLY A C 1
ATOM 833 O O . GLY A 1 108 ? -11.850 -14.945 9.835 1.00 73.19 108 GLY A O 1
#

Solvent-accessible surface area (backbone atoms only — not comparable to full-atom values): 6430 Å² total; per-residue (Å²): 134,56,72,71,57,53,54,52,51,50,48,37,74,74,71,49,77,93,68,61,45,70,47,76,47,89,40,75,89,57,46,74,65,69,71,49,77,79,86,53,95,69,44,63,38,47,30,40,18,28,15,64,60,48,78,42,76,30,37,62,70,61,47,49,56,44,28,58,73,46,74,45,88,78,69,97,66,49,82,67,39,33,38,41,22,43,32,47,96,62,30,69,44,82,52,56,56,57,48,81,43,55,49,83,79,47,78,130

Secondary structure (DSSP, 8-state):
--HHHHHHHHHHHHH---PPBP--------HHHHTSPPSSTT--EEEEETTT--EEEE-HHHHHHHHHHTT-PPPS--TTEEEEES--TTBS-----EEEEEGGGS--

Sequence (108 aa):
MNDDERDRELARSLFGSVGKAKATGGHVPDRNKLLQPLEHPKSVIHSFCTGCGLYLERFMISAEDRAGAANIPIPDNLDGYYMETESCSLCDSRDPLVVFKKIDDLPG

Nearest PDB structures (foldseek):
  5wjq-assembly1_D  TM=2.151E-01  e=8.256E+00  Mus musculus

Radius of gyration: 17.54 Å; Cα contacts (8 Å, |Δi|>4): 173; chains: 1; bounding box: 34×57×29 Å

Foldseek 3Di:
DDPVVVVVVVCCVVPNDDDFAFQPADADDDLVVQPDDDPDPQFQAWEAARRRGDIDTDHPVRVVVLCVVQVHDDDPHCVQKHKYHNDDPRYPDDGSDIDIDGSVVDDD

pLDDT: mean 89.77, std 7.85, range [59.59, 97.56]